Protein AF-B7X9A2-F1 (afdb_monomer_lite)

Organism: NCBI:txid352360

Structure (mmCIF, N/CA/C/O backbone):
data_AF-B7X9A2-F1
#
_entry.id   AF-B7X9A2-F1
#
loop_
_atom_site.group_PDB
_atom_site.id
_atom_site.type_symbol
_atom_site.label_atom_id
_atom_site.label_alt_id
_atom_site.label_comp_id
_atom_site.label_asym_id
_atom_site.label_entity_id
_atom_site.label_seq_id
_atom_site.pdbx_PDB_ins_code
_atom_site.Cartn_x
_atom_site.Cartn_y
_atom_site.Cartn_z
_atom_site.occupancy
_atom_site.B_iso_or_equiv
_atom_site.auth_seq_id
_atom_site.auth_comp_id
_atom_site.auth_asym_id
_atom_site.auth_atom_id
_atom_site.pdbx_PDB_model_num
ATOM 1 N N . THR A 1 1 ? 23.726 12.857 -16.189 1.00 69.31 1 THR A N 1
ATOM 2 C CA . THR A 1 1 ? 23.786 11.456 -15.707 1.00 69.31 1 THR A CA 1
ATOM 3 C C . THR A 1 1 ? 23.161 11.265 -14.330 1.00 69.31 1 THR A C 1
ATOM 5 O O . THR A 1 1 ? 22.372 10.346 -14.205 1.00 69.31 1 THR A O 1
ATOM 8 N N . ASN A 1 2 ? 23.380 12.136 -13.334 1.00 84.00 2 ASN A N 1
ATOM 9 C CA . ASN A 1 2 ? 22.744 11.993 -12.005 1.00 84.00 2 ASN A CA 1
ATOM 10 C C . ASN A 1 2 ? 21.214 12.233 -11.997 1.00 84.00 2 ASN A C 1
ATOM 12 O O . ASN A 1 2 ? 20.448 11.489 -11.396 1.00 84.00 2 ASN A O 1
ATOM 16 N N . TRP A 1 3 ? 20.756 13.244 -12.738 1.00 92.25 3 TRP A N 1
ATOM 17 C CA . TRP A 1 3 ? 19.353 13.679 -12.714 1.00 92.25 3 TRP A CA 1
ATOM 18 C C . TRP A 1 3 ? 18.360 12.624 -13.230 1.00 92.25 3 TRP A C 1
ATOM 20 O O . TRP A 1 3 ? 17.269 12.485 -12.694 1.00 92.25 3 TRP A O 1
ATOM 30 N N . SER A 1 4 ? 18.757 11.835 -14.235 1.00 94.25 4 SER A N 1
ATOM 31 C CA . SER A 1 4 ? 17.934 10.733 -14.757 1.00 94.25 4 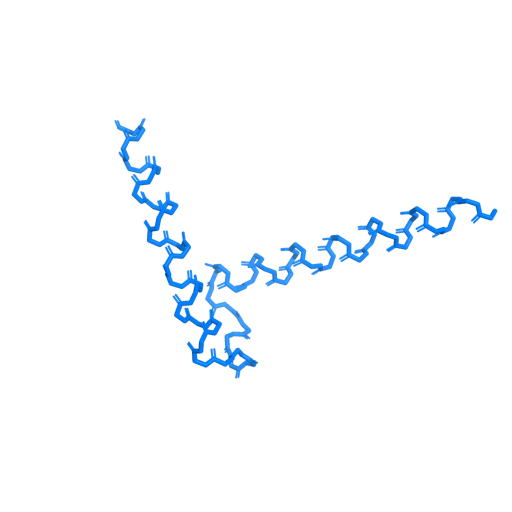SER A CA 1
ATOM 32 C C . SER A 1 4 ? 17.764 9.610 -13.725 1.00 94.25 4 SER A C 1
ATOM 34 O O . SER A 1 4 ? 16.668 9.080 -13.561 1.00 94.25 4 SER A O 1
ATOM 36 N N . MET A 1 5 ? 18.816 9.291 -12.962 1.00 95.38 5 MET A N 1
ATOM 37 C CA . MET A 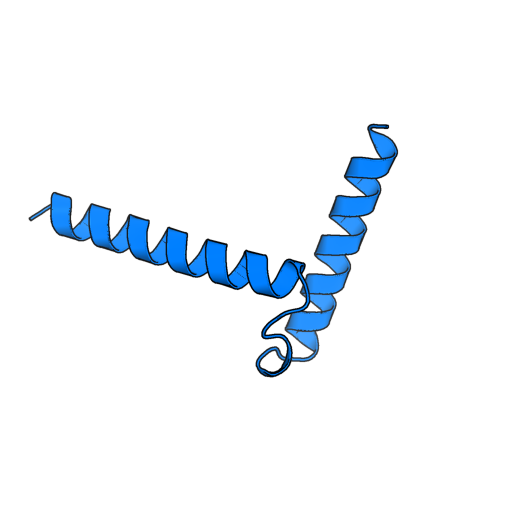1 5 ? 18.739 8.283 -11.899 1.00 95.38 5 MET A CA 1
ATOM 38 C C . MET A 1 5 ? 17.838 8.740 -10.749 1.00 95.38 5 MET A C 1
ATOM 40 O O . MET A 1 5 ? 16.975 7.978 -10.318 1.00 95.38 5 MET A O 1
ATOM 44 N N . GLU A 1 6 ? 17.983 9.987 -10.292 1.00 95.81 6 GLU A N 1
ATOM 45 C CA . GLU A 1 6 ? 17.108 10.547 -9.252 1.00 95.81 6 GLU A CA 1
ATOM 46 C C . GLU A 1 6 ? 15.650 10.633 -9.713 1.00 95.81 6 GLU A C 1
ATOM 48 O O . GLU A 1 6 ? 14.746 10.275 -8.958 1.00 95.81 6 GLU A O 1
ATOM 53 N N . TYR A 1 7 ? 15.415 11.024 -10.970 1.00 96.62 7 TYR A N 1
ATOM 54 C CA . TYR A 1 7 ? 14.080 11.015 -11.563 1.00 96.62 7 TYR A CA 1
ATOM 55 C C . TYR A 1 7 ? 13.471 9.608 -11.558 1.00 96.62 7 TYR A C 1
ATOM 57 O O . TYR A 1 7 ? 12.356 9.428 -11.072 1.00 96.62 7 TYR A O 1
ATOM 65 N N . ASN A 1 8 ? 14.209 8.597 -12.026 1.00 96.94 8 ASN A N 1
ATOM 66 C CA . ASN A 1 8 ? 13.729 7.214 -12.042 1.00 96.94 8 ASN A CA 1
ATOM 67 C C . ASN A 1 8 ? 13.446 6.692 -10.628 1.00 96.94 8 ASN A C 1
ATOM 69 O O . ASN A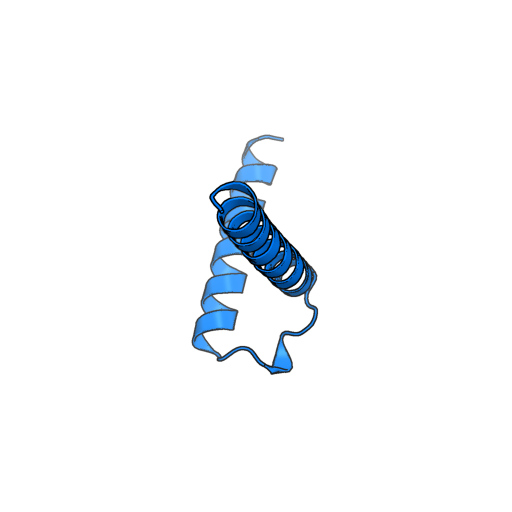 1 8 ? 12.433 6.029 -10.407 1.00 96.94 8 ASN A O 1
ATOM 73 N N . ARG A 1 9 ? 14.293 7.039 -9.650 1.00 96.75 9 ARG A N 1
ATOM 74 C CA . ARG A 1 9 ? 14.075 6.685 -8.243 1.00 96.75 9 ARG A CA 1
ATOM 75 C C . ARG A 1 9 ? 12.793 7.309 -7.699 1.00 96.75 9 ARG A C 1
ATOM 77 O O . ARG A 1 9 ? 12.013 6.627 -7.035 1.00 96.75 9 ARG A O 1
ATOM 84 N N . LEU A 1 10 ? 12.574 8.597 -7.965 1.00 97.94 10 LEU A N 1
ATOM 85 C CA . LEU A 1 10 ? 11.383 9.298 -7.498 1.00 97.94 10 LEU A CA 1
ATOM 86 C C . LEU A 1 10 ? 10.121 8.754 -8.173 1.00 97.94 10 LEU A C 1
ATOM 88 O O . LEU A 1 10 ? 9.128 8.513 -7.491 1.00 97.94 10 LEU A O 1
ATOM 92 N N . LYS A 1 11 ? 10.184 8.495 -9.480 1.00 97.81 11 LYS A N 1
ATOM 93 C CA . LYS A 1 11 ? 9.081 7.916 -10.247 1.00 97.81 11 LYS A CA 1
ATOM 94 C C . LYS A 1 11 ? 8.670 6.546 -9.704 1.00 97.81 11 LYS A C 1
ATOM 96 O O . LYS A 1 11 ? 7.501 6.357 -9.391 1.00 97.81 11 LYS A O 1
ATOM 101 N N . ALA A 1 12 ? 9.626 5.645 -9.470 1.00 97.94 12 ALA A N 1
ATOM 102 C CA . ALA A 1 12 ? 9.345 4.334 -8.878 1.00 97.94 12 ALA A CA 1
ATOM 103 C C . ALA A 1 12 ? 8.717 4.443 -7.476 1.00 97.94 12 ALA A C 1
ATOM 105 O O . ALA A 1 12 ? 7.841 3.659 -7.109 1.00 97.94 12 ALA A O 1
ATOM 106 N N . LYS A 1 13 ? 9.134 5.440 -6.681 1.00 97.88 13 LYS A N 1
ATOM 107 C CA . LYS A 1 13 ? 8.531 5.705 -5.369 1.00 97.88 13 LYS A CA 1
ATOM 108 C C . LYS A 1 13 ? 7.080 6.174 -5.493 1.00 97.88 13 LYS A C 1
ATOM 110 O O . LYS A 1 13 ? 6.254 5.743 -4.695 1.00 97.88 13 LYS A O 1
ATOM 115 N N . ILE A 1 14 ? 6.774 7.034 -6.464 1.00 98.06 14 ILE A N 1
ATOM 116 C CA . ILE A 1 14 ? 5.405 7.499 -6.728 1.00 98.06 14 ILE A CA 1
ATOM 117 C C . ILE A 1 14 ? 4.520 6.323 -7.146 1.00 98.06 14 ILE A C 1
ATOM 119 O O . ILE A 1 14 ? 3.497 6.096 -6.511 1.00 98.06 14 ILE A O 1
ATOM 123 N N . GLU A 1 15 ? 4.957 5.520 -8.116 1.00 97.88 15 GLU A N 1
ATOM 124 C CA . GLU A 1 15 ? 4.204 4.353 -8.603 1.00 97.88 15 GLU A CA 1
ATOM 125 C C . GLU A 1 15 ? 3.899 3.354 -7.472 1.00 97.88 15 GLU A C 1
ATOM 127 O O . GLU A 1 15 ? 2.791 2.820 -7.369 1.00 97.88 15 GLU A O 1
ATOM 132 N N . LEU A 1 16 ? 4.861 3.136 -6.567 1.00 96.38 16 LEU A N 1
ATOM 133 C CA . LEU A 1 16 ? 4.656 2.309 -5.378 1.00 96.38 16 LEU A CA 1
ATOM 134 C C . LEU A 1 16 ? 3.606 2.907 -4.429 1.00 96.38 16 LEU A C 1
ATOM 136 O O . LEU A 1 16 ? 2.767 2.171 -3.906 1.00 96.38 16 LEU A O 1
ATOM 140 N N . LEU A 1 17 ? 3.663 4.218 -4.179 1.00 97.00 17 LEU A N 1
ATOM 141 C CA . LEU A 1 17 ? 2.721 4.902 -3.291 1.00 97.00 17 LEU A CA 1
ATOM 142 C C . LEU A 1 17 ? 1.298 4.886 -3.858 1.00 97.00 17 LEU A C 1
ATOM 144 O O . LEU A 1 17 ? 0.367 4.592 -3.113 1.00 97.00 17 LEU A O 1
ATOM 148 N N . GLU A 1 18 ? 1.136 5.130 -5.157 1.00 97.00 18 GLU A N 1
ATOM 149 C CA . GLU A 1 18 ? -0.160 5.068 -5.845 1.00 97.00 18 GLU A CA 1
ATOM 150 C C . GLU A 1 18 ? -0.761 3.662 -5.779 1.00 97.00 18 GLU A C 1
ATOM 152 O O . GLU A 1 18 ? -1.936 3.501 -5.448 1.00 97.00 18 GLU A O 1
ATOM 157 N N . ARG A 1 19 ? 0.049 2.621 -6.016 1.00 95.50 19 ARG A N 1
ATOM 158 C CA . ARG A 1 19 ? -0.406 1.232 -5.877 1.00 95.50 19 ARG A CA 1
ATOM 159 C C . ARG A 1 19 ? -0.858 0.925 -4.450 1.00 95.50 19 ARG A C 1
ATOM 161 O O . ARG A 1 19 ? -1.920 0.344 -4.251 1.00 95.50 19 ARG A O 1
ATOM 168 N N . ASN A 1 20 ? -0.075 1.334 -3.454 1.00 94.69 20 ASN A N 1
ATOM 169 C CA . ASN A 1 20 ? -0.443 1.120 -2.056 1.00 94.69 20 ASN A CA 1
ATOM 170 C C . ASN A 1 20 ? -1.731 1.870 -1.688 1.00 94.69 20 ASN A C 1
ATOM 172 O O . ASN A 1 20 ? -2.555 1.330 -0.958 1.00 94.69 20 ASN A O 1
ATOM 176 N N . GLN A 1 21 ? -1.932 3.085 -2.212 1.00 96.00 21 GLN A N 1
ATOM 177 C CA . GLN A 1 21 ? -3.165 3.844 -2.004 1.00 96.00 21 GLN A CA 1
ATOM 178 C C . GLN A 1 21 ? -4.389 3.090 -2.529 1.00 96.00 21 GLN A C 1
ATOM 180 O O . GLN A 1 21 ? -5.375 2.986 -1.803 1.00 96.00 21 GLN A O 1
ATOM 185 N N . ARG A 1 22 ? -4.312 2.522 -3.739 1.00 96.75 22 ARG A N 1
ATOM 186 C CA . ARG A 1 22 ? -5.382 1.681 -4.299 1.00 96.75 22 ARG A CA 1
ATOM 187 C C . ARG A 1 22 ? -5.711 0.503 -3.383 1.00 96.75 22 ARG A C 1
ATOM 189 O O . ARG A 1 22 ? -6.872 0.316 -3.030 1.00 96.75 22 ARG A O 1
ATOM 196 N N . HIS A 1 23 ? -4.696 -0.205 -2.882 1.00 96.25 23 HIS A N 1
ATOM 197 C CA . HIS A 1 23 ? -4.913 -1.296 -1.926 1.00 96.25 23 HIS A CA 1
ATOM 198 C C . HIS A 1 23 ? -5.615 -0.820 -0.642 1.00 96.25 23 HIS A C 1
ATOM 200 O O . HIS A 1 23 ? -6.551 -1.466 -0.179 1.00 96.25 23 HIS A O 1
ATOM 206 N N . TYR A 1 24 ? -5.221 0.329 -0.076 1.00 94.44 24 TYR A N 1
ATOM 207 C CA . TYR A 1 24 ? -5.884 0.888 1.113 1.00 94.44 24 TYR A CA 1
ATOM 208 C C . TYR A 1 24 ? -7.345 1.288 0.862 1.00 94.44 24 TYR A C 1
ATOM 210 O O . TYR A 1 24 ? -8.136 1.305 1.803 1.00 94.44 24 TYR A O 1
ATOM 218 N N . LEU A 1 25 ? -7.704 1.599 -0.386 1.00 94.75 25 LEU A N 1
ATOM 219 C CA . LEU A 1 25 ? -9.076 1.884 -0.816 1.00 94.75 25 LEU A CA 1
ATOM 220 C C . LEU A 1 25 ? -9.872 0.619 -1.180 1.00 94.75 25 LEU A C 1
ATOM 222 O O . LEU A 1 25 ? -11.051 0.718 -1.508 1.00 94.75 25 LEU A O 1
ATOM 226 N N . GLY A 1 26 ? -9.260 -0.563 -1.084 1.00 93.69 26 GLY A N 1
ATOM 227 C CA . GLY A 1 26 ? -9.896 -1.840 -1.405 1.00 93.69 26 GLY A CA 1
ATOM 228 C C . GLY A 1 26 ? -9.846 -2.217 -2.889 1.00 93.69 26 GLY A C 1
ATOM 229 O O . GLY A 1 26 ? -10.559 -3.124 -3.314 1.00 93.69 26 GLY A O 1
ATOM 230 N N . GLU A 1 27 ? -9.013 -1.543 -3.679 1.00 96.06 27 GLU A N 1
ATOM 231 C CA . GLU A 1 27 ? -8.816 -1.798 -5.108 1.00 96.06 27 GLU A CA 1
ATOM 232 C C . GLU A 1 27 ? -7.613 -2.732 -5.352 1.00 96.06 27 GLU A C 1
ATOM 234 O O . GLU A 1 27 ? -6.732 -2.867 -4.505 1.00 96.06 27 GLU A O 1
ATOM 239 N N . ASP A 1 28 ? -7.563 -3.386 -6.520 1.00 94.56 28 ASP A N 1
ATOM 240 C CA . ASP A 1 28 ? -6.473 -4.282 -6.968 1.00 94.56 28 ASP A CA 1
ATOM 241 C C . ASP A 1 28 ? -6.113 -5.455 -6.022 1.00 94.56 28 ASP A C 1
ATOM 243 O O . ASP A 1 28 ? -5.107 -6.141 -6.212 1.00 94.56 28 ASP A O 1
ATOM 247 N N . LEU A 1 29 ? -6.975 -5.772 -5.050 1.00 95.12 29 LEU A N 1
ATOM 248 C CA . LEU A 1 29 ? -6.724 -6.798 -4.028 1.00 95.12 29 LEU A CA 1
ATOM 249 C C . LEU A 1 29 ? -6.616 -8.230 -4.579 1.00 95.12 29 LEU A C 1
ATOM 251 O O . LEU A 1 29 ? -6.016 -9.092 -3.946 1.00 95.12 29 LEU A O 1
ATOM 255 N N . GLN A 1 30 ? -7.170 -8.494 -5.764 1.00 94.06 30 GLN A N 1
ATOM 256 C CA . GLN A 1 30 ? -7.167 -9.817 -6.406 1.00 94.06 30 GLN A CA 1
ATOM 257 C C . GLN A 1 30 ? -5.762 -10.381 -6.670 1.00 94.06 30 GLN A C 1
ATOM 259 O O . GLN A 1 30 ? -5.590 -11.595 -6.743 1.00 94.06 30 GLN A O 1
ATOM 264 N N . ALA A 1 31 ? -4.763 -9.508 -6.830 1.00 91.75 31 ALA A N 1
ATOM 265 C CA . ALA A 1 31 ? -3.377 -9.903 -7.069 1.00 91.75 31 ALA A CA 1
ATOM 266 C C . ALA A 1 31 ? -2.582 -10.114 -5.768 1.00 91.75 31 ALA A C 1
ATOM 268 O O . 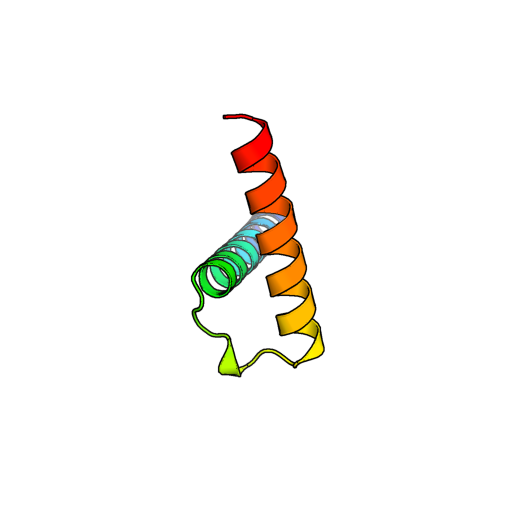ALA A 1 31 ? -1.424 -10.527 -5.823 1.00 91.75 31 ALA A O 1
ATOM 269 N N . MET A 1 32 ? -3.178 -9.819 -4.608 1.00 95.12 32 MET A N 1
ATOM 270 C CA . MET A 1 32 ? -2.534 -9.956 -3.307 1.00 95.12 32 MET A CA 1
ATOM 271 C C . MET A 1 32 ? -2.693 -11.379 -2.771 1.00 95.12 32 MET A C 1
ATOM 273 O O . MET A 1 32 ? -3.763 -11.985 -2.821 1.00 95.12 32 MET A O 1
ATOM 277 N N . SER A 1 33 ? -1.623 -11.912 -2.194 1.00 96.88 33 SER A N 1
ATOM 278 C CA . SER A 1 33 ? -1.683 -13.158 -1.437 1.00 96.88 33 SER A CA 1
ATOM 279 C C . SER A 1 33 ? -2.464 -12.979 -0.130 1.00 96.88 33 SER A C 1
ATOM 281 O O . SER A 1 33 ? -2.548 -11.884 0.429 1.00 96.88 33 SER A O 1
ATOM 283 N N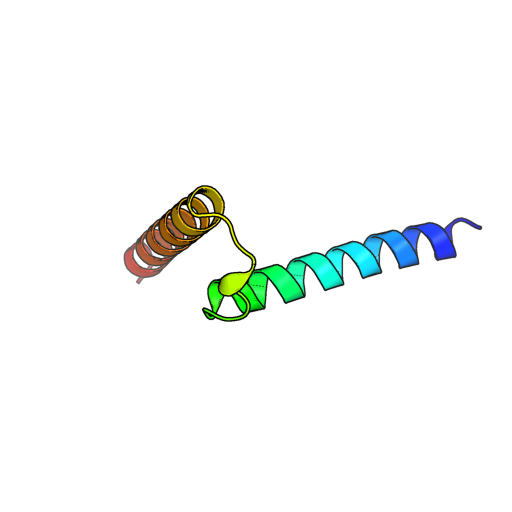 . SER A 1 34 ? -2.968 -14.082 0.434 1.00 96.69 34 SER A N 1
ATOM 284 C CA . SER A 1 34 ? -3.658 -14.064 1.735 1.00 96.69 34 SER A CA 1
ATOM 285 C C . SER A 1 34 ? -2.814 -13.425 2.851 1.00 96.69 34 SER A C 1
ATOM 287 O O . SER A 1 34 ? -3.342 -12.685 3.678 1.00 96.69 34 SER A O 1
ATOM 289 N N . LYS A 1 35 ? -1.489 -13.629 2.834 1.00 97.50 35 LYS A N 1
ATOM 290 C CA . LYS A 1 35 ? -0.565 -13.007 3.793 1.00 97.50 35 LYS A CA 1
ATOM 291 C C . LYS A 1 35 ? -0.492 -11.486 3.627 1.00 97.50 35 LYS A C 1
ATOM 293 O O . LYS A 1 35 ? -0.417 -10.761 4.617 1.00 97.50 35 LYS A O 1
ATOM 298 N N . GLU A 1 36 ? -0.481 -10.998 2.391 1.00 95.81 36 GLU A N 1
ATOM 299 C CA . GLU A 1 36 ? -0.449 -9.561 2.109 1.00 95.81 36 GLU A CA 1
ATOM 300 C C . GLU A 1 36 ? -1.769 -8.888 2.483 1.00 95.81 36 GLU A C 1
ATOM 302 O O . GLU A 1 36 ? -1.742 -7.799 3.051 1.00 95.81 36 GLU A O 1
ATOM 307 N N . LEU A 1 37 ? -2.902 -9.555 2.241 1.00 97.56 37 LEU A N 1
ATOM 308 C CA . LEU A 1 37 ? -4.222 -9.083 2.665 1.00 97.56 37 LEU A CA 1
ATOM 309 C C . LEU A 1 37 ? -4.324 -8.989 4.191 1.00 97.56 37 LEU A C 1
ATOM 311 O O . LEU A 1 37 ? -4.709 -7.948 4.711 1.00 97.56 37 LEU A O 1
ATOM 315 N N . GLN A 1 38 ? -3.878 -10.015 4.919 1.00 97.75 38 GLN A N 1
ATOM 316 C CA . GLN A 1 38 ? -3.854 -9.980 6.384 1.00 97.75 38 GLN A CA 1
ATOM 317 C C . GLN A 1 38 ? -2.981 -8.830 6.919 1.00 97.75 38 GLN A C 1
ATOM 319 O O . GLN A 1 38 ? -3.333 -8.154 7.886 1.00 97.75 38 GLN A O 1
ATOM 324 N N . ASN A 1 39 ? -1.833 -8.580 6.283 1.00 96.75 39 ASN A N 1
ATOM 325 C CA . ASN A 1 39 ? -0.966 -7.464 6.651 1.00 96.75 39 ASN A CA 1
ATOM 326 C C . ASN A 1 39 ? -1.628 -6.104 6.360 1.00 96.75 39 ASN A C 1
ATOM 328 O O . ASN A 1 39 ? -1.516 -5.176 7.162 1.00 96.75 39 ASN A O 1
ATOM 332 N N . LEU A 1 40 ? -2.327 -5.985 5.229 1.00 96.56 40 LEU A N 1
ATOM 333 C CA . LEU A 1 40 ? -3.087 -4.792 4.859 1.00 96.56 40 LEU A CA 1
ATOM 334 C C . LEU A 1 40 ? -4.195 -4.496 5.880 1.00 96.56 40 LEU A C 1
ATOM 336 O O . LEU A 1 40 ? -4.291 -3.370 6.367 1.00 96.56 40 LEU A O 1
ATOM 340 N N . GLU A 1 41 ? -4.974 -5.507 6.263 1.00 96.75 41 GLU A N 1
ATOM 341 C CA . GLU A 1 41 ? -6.014 -5.391 7.292 1.00 96.75 41 GLU A CA 1
ATOM 342 C C . GLU A 1 41 ? -5.437 -4.925 8.634 1.00 96.75 41 GLU A C 1
ATOM 344 O O . GLU A 1 41 ? -5.944 -3.974 9.234 1.00 96.75 41 GLU A O 1
ATOM 349 N N . GLN A 1 42 ? -4.333 -5.533 9.083 1.00 97.50 42 GLN A N 1
ATOM 350 C CA . GLN A 1 42 ? -3.680 -5.160 10.338 1.00 97.50 42 GLN A CA 1
ATOM 351 C C . GLN A 1 42 ? -3.166 -3.712 10.318 1.00 97.50 42 GLN A C 1
ATOM 353 O O . GLN A 1 42 ? -3.265 -3.001 11.325 1.00 97.50 42 GLN A O 1
ATOM 358 N N . GLN A 1 43 ? -2.623 -3.256 9.187 1.00 96.25 43 GLN A N 1
ATOM 359 C CA . GLN A 1 43 ? -2.185 -1.869 9.015 1.00 96.25 43 GLN A CA 1
ATOM 360 C C . GLN A 1 43 ? -3.361 -0.890 9.087 1.00 96.25 43 GLN A C 1
ATOM 362 O O . GLN A 1 43 ? -3.270 0.113 9.799 1.00 96.25 43 GLN A O 1
ATOM 367 N N . LEU A 1 44 ? -4.472 -1.196 8.409 1.00 96.44 44 LEU A N 1
ATOM 368 C CA . LEU A 1 44 ? -5.680 -0.371 8.433 1.00 96.44 44 LEU A CA 1
ATOM 369 C C . LEU A 1 44 ? -6.287 -0.292 9.840 1.00 96.44 44 LEU A C 1
ATOM 371 O O . LEU A 1 44 ? -6.574 0.807 10.314 1.00 96.44 44 LEU A O 1
ATOM 375 N N . ASP A 1 45 ? -6.421 -1.419 10.542 1.00 97.25 45 ASP A N 1
ATOM 376 C CA . ASP A 1 45 ? -6.930 -1.453 11.920 1.00 97.25 45 ASP A CA 1
ATOM 377 C C . ASP A 1 45 ? -6.064 -0.605 12.866 1.00 97.25 45 ASP A C 1
ATOM 379 O O . ASP A 1 45 ? -6.573 0.227 13.624 1.00 97.25 45 ASP A O 1
ATOM 383 N N . THR A 1 46 ? -4.741 -0.745 12.765 1.00 96.69 46 THR A N 1
ATOM 384 C CA . THR A 1 46 ? -3.782 0.024 13.573 1.00 96.69 46 THR A CA 1
ATOM 385 C C . THR A 1 46 ? -3.903 1.524 13.299 1.00 96.69 46 THR A C 1
ATOM 387 O O . THR A 1 46 ? -4.022 2.323 14.232 1.00 96.69 46 THR A O 1
ATOM 390 N N . ALA A 1 47 ? -3.932 1.923 12.024 1.00 94.69 47 ALA A N 1
ATOM 391 C CA . ALA A 1 47 ? -4.074 3.321 11.628 1.00 94.69 47 ALA A CA 1
ATOM 392 C C . ALA A 1 47 ? -5.408 3.918 12.105 1.00 94.69 47 ALA A C 1
ATOM 394 O O . ALA A 1 47 ? -5.433 5.020 12.657 1.00 94.69 47 ALA A O 1
ATOM 395 N N . LEU A 1 48 ? -6.512 3.178 11.969 1.00 96.06 48 LEU A N 1
ATOM 396 C CA . LEU A 1 48 ? -7.831 3.608 12.431 1.00 96.06 48 LEU A CA 1
ATOM 397 C C . LEU A 1 48 ? -7.886 3.768 13.951 1.00 96.06 48 LEU A C 1
ATOM 399 O O . LEU A 1 48 ? -8.446 4.756 14.429 1.00 96.06 48 LEU A O 1
ATOM 403 N N . LYS A 1 49 ? -7.289 2.846 14.715 1.00 97.12 49 LYS A N 1
ATOM 404 C CA . LYS A 1 49 ? -7.161 2.970 16.176 1.00 97.12 49 LYS A CA 1
ATOM 405 C C . LYS A 1 49 ? -6.414 4.246 16.561 1.00 97.12 49 LYS A C 1
ATOM 407 O O . LYS A 1 49 ? -6.915 4.999 17.392 1.00 97.12 49 LYS A O 1
ATOM 412 N N . HIS A 1 50 ? -5.286 4.536 15.910 1.00 96.44 50 HIS A N 1
ATOM 413 C CA . HIS A 1 50 ? -4.522 5.764 16.153 1.00 96.44 50 HIS A CA 1
ATOM 414 C C . HIS A 1 50 ? -5.280 7.045 15.782 1.00 96.44 50 HIS A C 1
ATOM 416 O O . HIS A 1 50 ? -5.180 8.042 16.494 1.00 96.44 50 HIS A O 1
ATOM 422 N N . ILE A 1 51 ? -6.028 7.051 14.674 1.00 96.25 51 ILE A N 1
ATOM 423 C CA . ILE A 1 51 ? -6.838 8.212 14.275 1.00 96.25 51 ILE A CA 1
ATOM 424 C C . ILE A 1 51 ? -7.964 8.439 15.287 1.00 96.25 51 ILE A C 1
ATOM 426 O O . ILE A 1 51 ? -8.192 9.571 15.708 1.00 96.25 51 ILE A O 1
ATOM 430 N N . ARG A 1 52 ? -8.651 7.368 15.699 1.00 95.88 52 ARG A N 1
ATOM 431 C CA . ARG A 1 52 ? -9.744 7.433 16.677 1.00 95.88 52 ARG A CA 1
ATOM 432 C C . ARG A 1 52 ? -9.263 7.855 18.058 1.00 95.88 52 ARG A C 1
ATOM 434 O O . ARG A 1 52 ? -9.967 8.614 18.697 1.00 95.88 52 ARG A O 1
ATOM 441 N N . SER A 1 53 ? -8.079 7.424 18.496 1.00 95.25 53 SER A N 1
ATOM 442 C CA . SER A 1 53 ? -7.528 7.820 19.799 1.00 95.25 53 SER A CA 1
ATOM 443 C C . SER A 1 53 ? -7.071 9.281 19.861 1.00 95.25 53 SER A C 1
ATOM 445 O O . SER A 1 53 ? -6.745 9.767 20.938 1.00 95.25 53 SER A O 1
ATOM 447 N N . ARG A 1 54 ? -6.937 9.952 18.709 1.00 91.94 54 ARG A N 1
ATOM 448 C CA . ARG A 1 54 ? -6.564 11.373 18.606 1.00 91.94 54 ARG A CA 1
ATOM 449 C C . ARG A 1 54 ? -7.773 12.303 18.443 1.00 91.94 54 ARG A C 1
ATOM 451 O O . ARG A 1 54 ? -7.575 13.515 18.466 1.00 91.94 54 ARG A O 1
ATOM 458 N N . LYS A 1 55 ? -8.970 11.754 18.222 1.00 61.84 55 LYS A N 1
ATOM 459 C CA . LYS A 1 55 ? -10.245 12.481 18.278 1.00 61.84 55 LYS A CA 1
ATOM 460 C C . LYS A 1 55 ? -10.799 12.428 19.692 1.00 61.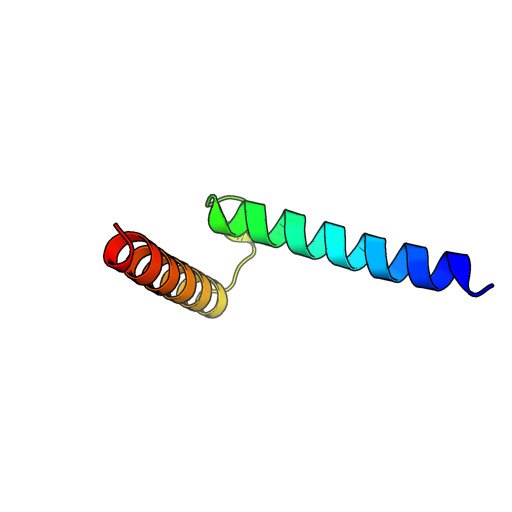84 55 LYS A C 1
ATOM 462 O O . LYS A 1 55 ? -11.448 13.424 20.065 1.00 61.84 55 LYS A O 1
#

pLDDT: mean 94.72, std 6.11, range [61.84, 98.06]

Radius of gyration: 15.34 Å; chains: 1; bounding box: 34×28×36 Å

Secondary structure (DSSP, 8-state):
-HHHHHHHHHHHHHHHHHHHHHHHTT-SGGGS-HHHHHHHHHHHHHHHHHHHTT-

Foldseek 3Di:
DVVVVVVVVVVVVVVVVVVLVCVLVVHPCVPDDPVRNVVSVVVNVVVVVVVVVVD

InterPro domains:
  IPR002487 Transcription factor, K-box [PF01486] (2-55)
  IPR002487 Transcription factor, K-box [PS51297] (1-55)

Sequence (55 aa):
TNWSMEYNRLKAKIELLERNQRHYLGEDLQAMSSKELQNLEQQLDTALKHIRSRK